Protein AF-F2JHN1-F1 (afdb_monomer)

pLDDT: mean 84.7, std 13.35, range [38.81, 95.5]

Secondary structure (DSSP, 8-state):
--HHHHHHHHHHHHHHHHHHHHHHHHSSHHHHHHHHHHT-HHHHHHHHHHHHHHH---HHHHHHHHHHHHHHHHHH-HHHHHHHHHT---HHHHHTTTT--HHHHHHHHHHHHHT-GGGHHHH-TTSS--

Sequence (130 aa):
MSVIIKGKETDRRIAEGLRDTFVSQYNDVAAFQMLLDTLGDNCLDRLIHRLKIEEKIDLFKDYVALKSIAEEVRAKGNREIFIEVCKEDEARAWINDNGKYHPLVFEALYKVYRNSERLAPYLKDKKEKR

Radius of gyration: 17.38 Å; Cα contacts (8 Å, |Δi|>4): 92; chains: 1; bounding box: 35×43×47 Å

Mean predicted aligned error: 6.88 Å

Foldseek 3Di:
DPDVVVVVVVLQVLLVVLLVVCCVQQVDLVSLLVLLVVLDPVLQVVLVVVCCVVQVFDCVPCVVVSSVLLVCCSVPVSNQLSVQLSVDNPSCLSPVVVSSCSVSSSVSSSVSSVPDPSCVVRNPVPPPDD

Solvent-accessible surface area (backbone atoms only — not comparable to full-atom values): 7593 Å² total; per-residue (Å²): 143,70,66,75,63,55,53,57,54,50,43,43,56,52,22,50,54,50,48,53,50,47,48,74,64,39,70,46,70,69,52,36,48,53,57,63,52,71,56,44,74,68,44,53,56,50,49,53,54,49,47,28,69,80,70,67,47,67,55,93,81,42,43,70,61,54,48,53,52,43,52,47,39,60,75,70,31,55,68,60,29,52,54,46,40,70,64,66,76,58,34,61,67,51,52,74,52,77,76,67,50,59,69,46,49,49,53,20,42,44,53,55,47,72,66,34,74,85,46,52,80,72,68,54,87,79,77,87,86,127

Structure (mmCIF, N/CA/C/O backbone):
data_AF-F2JHN1-F1
#
_entry.id   AF-F2JHN1-F1
#
loop_
_atom_site.group_PDB
_atom_site.id
_atom_site.type_symbol
_atom_site.label_atom_id
_atom_site.label_alt_id
_atom_site.label_comp_id
_atom_site.label_asym_id
_atom_site.label_entity_id
_atom_site.label_seq_id
_atom_site.pdbx_PDB_ins_code
_atom_site.Cartn_x
_atom_site.Cartn_y
_atom_site.Cartn_z
_atom_site.occupancy
_atom_site.B_iso_or_equiv
_atom_site.auth_seq_id
_atom_site.auth_comp_id
_atom_site.auth_asym_id
_atom_site.auth_atom_id
_atom_site.pdbx_PDB_model_num
ATOM 1 N N . MET A 1 1 ? 15.066 30.180 -24.172 1.00 42.12 1 MET A N 1
ATOM 2 C CA . MET A 1 1 ? 14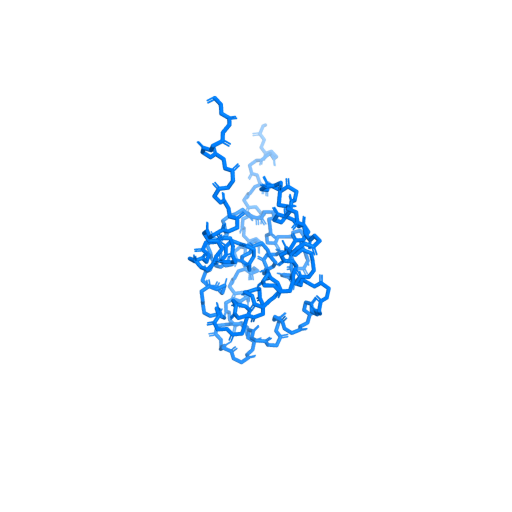.014 29.726 -23.231 1.00 42.12 1 MET A CA 1
ATOM 3 C C . MET A 1 1 ? 13.564 28.302 -23.590 1.00 42.12 1 MET A C 1
ATOM 5 O O . MET A 1 1 ? 12.502 28.146 -24.173 1.00 42.12 1 MET A O 1
ATOM 9 N N . SER A 1 2 ? 14.358 27.255 -23.311 1.00 44.72 2 SER A N 1
ATOM 10 C CA . SER A 1 2 ? 14.023 25.893 -23.811 1.00 44.72 2 SER A CA 1
ATOM 11 C C . SER A 1 2 ? 14.440 24.722 -22.908 1.00 44.72 2 SER A C 1
ATOM 13 O O . SER A 1 2 ? 14.314 23.571 -23.309 1.00 44.72 2 SER A O 1
ATOM 15 N N . VAL A 1 3 ? 14.926 24.982 -21.691 1.00 49.75 3 VAL A N 1
ATOM 16 C CA . VAL A 1 3 ? 15.463 23.925 -20.809 1.00 49.75 3 VAL A CA 1
ATOM 17 C C . VAL A 1 3 ? 14.376 23.311 -19.912 1.00 49.75 3 VAL A C 1
ATOM 19 O O . VAL A 1 3 ? 14.392 22.113 -19.656 1.00 49.75 3 VAL A O 1
ATOM 22 N N . ILE A 1 4 ? 13.372 24.097 -19.507 1.00 52.56 4 ILE A N 1
ATOM 23 C CA . ILE A 1 4 ? 12.328 23.654 -18.560 1.00 52.56 4 ILE A CA 1
ATOM 24 C C . ILE A 1 4 ? 11.347 22.654 -19.202 1.00 52.56 4 ILE A C 1
ATOM 26 O O . ILE A 1 4 ? 10.841 21.764 -18.524 1.00 52.56 4 ILE A O 1
ATOM 30 N N . ILE A 1 5 ? 11.097 22.769 -20.512 1.00 56.91 5 ILE A N 1
ATOM 31 C CA . ILE A 1 5 ? 10.151 21.899 -21.234 1.00 56.91 5 ILE A CA 1
ATOM 32 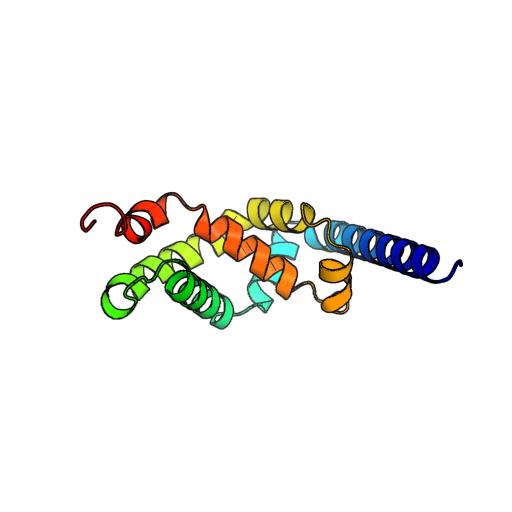C C . ILE A 1 5 ? 10.752 20.496 -21.440 1.00 56.91 5 ILE A C 1
ATOM 34 O O . ILE A 1 5 ? 10.070 19.502 -21.212 1.00 56.91 5 ILE A O 1
ATOM 38 N N . LYS A 1 6 ? 12.055 20.407 -21.756 1.00 58.91 6 LYS A N 1
ATOM 39 C CA . LYS A 1 6 ? 12.755 19.128 -21.984 1.00 58.91 6 LYS A CA 1
ATOM 40 C C . LYS A 1 6 ? 12.855 18.247 -20.734 1.00 58.91 6 LYS A C 1
ATOM 42 O O . LYS A 1 6 ? 12.743 17.030 -20.851 1.00 58.91 6 LYS A O 1
ATOM 47 N N . GLY A 1 7 ? 13.047 18.842 -19.552 1.00 65.12 7 GLY A N 1
ATOM 48 C CA . GLY A 1 7 ? 13.096 18.091 -18.289 1.00 65.12 7 GLY A CA 1
ATOM 49 C C . GLY A 1 7 ? 11.768 17.396 -17.981 1.00 65.12 7 GLY A C 1
ATOM 50 O O . GLY A 1 7 ? 11.739 16.193 -17.761 1.00 65.12 7 GLY A O 1
ATOM 51 N N . LYS A 1 8 ? 10.650 18.127 -18.092 1.00 77.06 8 LYS A N 1
ATOM 52 C CA . LYS A 1 8 ? 9.305 17.584 -17.831 1.00 77.06 8 LYS A CA 1
ATOM 53 C C . LYS A 1 8 ? 8.903 16.469 -18.801 1.00 77.06 8 LYS A C 1
ATOM 55 O O . LYS A 1 8 ? 8.233 15.524 -18.401 1.00 77.06 8 LYS A O 1
ATOM 60 N N . GLU A 1 9 ? 9.299 16.579 -20.066 1.00 81.56 9 GLU A N 1
ATOM 61 C CA . GLU A 1 9 ? 9.026 15.552 -21.076 1.00 81.56 9 GLU A CA 1
ATOM 62 C C . GLU A 1 9 ? 9.868 14.285 -20.856 1.00 81.56 9 GLU A C 1
ATOM 64 O O . GLU A 1 9 ? 9.374 13.172 -21.021 1.00 81.56 9 GLU A O 1
ATOM 69 N N . THR A 1 10 ? 11.121 14.445 -20.420 1.00 85.12 10 THR A N 1
ATOM 70 C CA . THR A 1 10 ? 12.003 13.318 -20.082 1.00 85.12 10 THR A CA 1
ATOM 71 C C . THR A 1 10 ? 11.486 12.564 -18.858 1.00 85.12 10 THR A C 1
ATOM 73 O O . THR A 1 10 ? 11.344 11.345 -18.917 1.00 85.12 10 THR A O 1
ATOM 76 N N . ASP A 1 11 ? 11.124 13.284 -17.792 1.00 88.00 11 ASP A N 1
ATOM 77 C CA . ASP A 1 11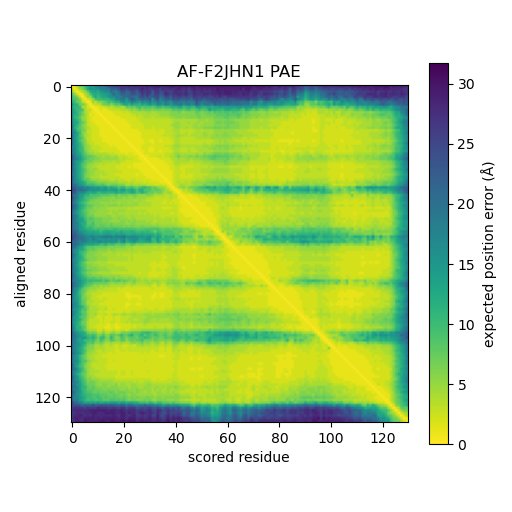 ? 10.552 12.700 -16.573 1.00 88.00 11 ASP A CA 1
ATOM 78 C C . ASP A 1 11 ? 9.284 11.899 -16.889 1.00 88.00 11 ASP A C 1
ATOM 80 O O . ASP A 1 11 ? 9.115 10.773 -16.425 1.00 88.00 11 ASP A O 1
ATOM 84 N N . ARG A 1 12 ? 8.410 12.443 -17.743 1.00 88.31 12 ARG A N 1
ATOM 85 C CA . ARG A 1 12 ? 7.186 11.757 -18.162 1.00 88.31 12 ARG A CA 1
ATOM 86 C C . ARG A 1 12 ? 7.476 10.434 -18.872 1.00 88.31 12 ARG A C 1
ATOM 88 O O . ARG A 1 12 ? 6.876 9.427 -18.518 1.00 88.31 12 ARG A O 1
ATOM 95 N N . ARG A 1 13 ? 8.414 10.413 -19.825 1.00 90.50 13 ARG A N 1
ATOM 96 C CA . ARG A 1 13 ? 8.785 9.180 -20.547 1.00 90.50 13 ARG A CA 1
ATOM 97 C C . ARG A 1 13 ? 9.394 8.126 -19.622 1.00 90.50 13 ARG A C 1
ATOM 99 O O . ARG A 1 13 ? 9.129 6.941 -19.793 1.00 90.50 13 ARG A O 1
ATOM 106 N N . ILE A 1 14 ? 10.202 8.548 -18.647 1.00 90.75 14 ILE A N 1
ATOM 107 C CA . ILE A 1 14 ? 10.768 7.640 -17.640 1.00 90.75 14 ILE A CA 1
ATOM 108 C C . ILE A 1 14 ? 9.646 7.064 -16.770 1.00 90.75 14 ILE A C 1
ATOM 110 O O . ILE A 1 14 ? 9.592 5.854 -16.568 1.00 90.75 14 ILE A O 1
ATOM 114 N N . ALA A 1 15 ? 8.735 7.912 -16.291 1.00 91.31 15 ALA A N 1
ATOM 115 C CA . ALA A 1 15 ? 7.604 7.486 -15.476 1.00 91.31 15 ALA A CA 1
ATOM 116 C C . ALA A 1 15 ? 6.668 6.523 -16.223 1.00 91.31 15 ALA A C 1
ATOM 118 O O . ALA A 1 15 ? 6.258 5.520 -15.648 1.00 91.31 15 ALA A O 1
ATOM 119 N N . GLU A 1 16 ? 6.383 6.780 -17.503 1.00 92.06 16 GLU A N 1
ATOM 120 C CA . GLU A 1 16 ? 5.612 5.873 -18.365 1.00 92.06 16 GLU A CA 1
ATOM 121 C C . GLU A 1 16 ? 6.291 4.495 -18.461 1.00 92.06 16 GLU A C 1
ATOM 123 O O . GLU A 1 16 ? 5.657 3.483 -18.171 1.00 92.06 16 GLU A O 1
ATOM 128 N N . GLY A 1 17 ? 7.601 4.440 -18.731 1.00 92.25 17 GLY A N 1
ATOM 129 C CA . GLY A 1 17 ? 8.340 3.171 -18.777 1.00 92.25 17 GLY A CA 1
ATOM 130 C C . GLY A 1 17 ? 8.380 2.420 -17.437 1.00 92.25 17 GLY A C 1
ATOM 131 O O . GLY A 1 17 ? 8.279 1.191 -17.407 1.00 92.25 17 GLY A O 1
ATOM 132 N N . LEU A 1 18 ? 8.491 3.142 -16.317 1.00 93.25 18 LEU A N 1
ATOM 133 C CA . LEU A 1 18 ? 8.418 2.559 -14.972 1.00 93.25 18 LEU A CA 1
ATOM 134 C C . LEU A 1 18 ? 7.022 2.005 -14.672 1.00 93.25 18 LEU A C 1
ATOM 136 O O . LEU A 1 18 ? 6.902 0.913 -14.122 1.00 93.25 18 LEU A O 1
ATOM 140 N N . ARG A 1 19 ? 5.969 2.717 -15.078 1.00 92.94 19 ARG A N 1
ATOM 141 C CA . ARG A 1 19 ? 4.583 2.270 -14.925 1.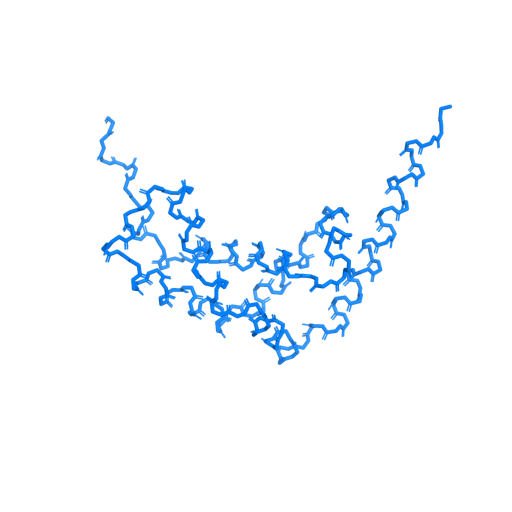00 92.94 19 ARG A CA 1
ATOM 142 C C . ARG A 1 19 ? 4.293 1.028 -15.758 1.00 92.94 19 ARG A C 1
ATOM 144 O O . ARG A 1 19 ? 3.713 0.080 -15.234 1.00 92.94 19 ARG A O 1
ATOM 151 N N . ASP A 1 20 ? 4.737 0.995 -17.009 1.00 94.06 20 ASP A N 1
ATOM 152 C CA . ASP A 1 20 ? 4.588 -0.177 -17.875 1.00 94.06 20 ASP A CA 1
ATOM 153 C C . ASP A 1 20 ? 5.324 -1.390 -17.294 1.00 94.06 20 ASP A C 1
ATOM 155 O O . ASP A 1 20 ? 4.780 -2.495 -17.245 1.00 94.06 20 ASP A O 1
ATOM 159 N N . THR A 1 21 ? 6.533 -1.171 -16.768 1.00 93.94 21 THR A N 1
ATOM 160 C CA . THR A 1 21 ? 7.310 -2.208 -16.076 1.00 93.94 21 THR A CA 1
ATOM 161 C C . THR A 1 21 ? 6.572 -2.719 -14.841 1.00 93.94 21 THR A C 1
ATOM 163 O O . THR A 1 21 ? 6.437 -3.929 -14.667 1.00 93.94 21 THR A O 1
ATOM 166 N N . PHE A 1 22 ? 6.050 -1.816 -14.007 1.00 94.69 22 PHE A N 1
ATOM 167 C CA . PHE A 1 22 ? 5.273 -2.169 -12.821 1.00 94.69 22 PHE A CA 1
ATOM 168 C C . PHE A 1 22 ? 4.042 -3.006 -13.182 1.00 94.69 22 PHE A C 1
ATOM 170 O O . PHE A 1 22 ? 3.831 -4.073 -12.609 1.00 94.69 22 PHE A O 1
ATOM 177 N N . VAL A 1 23 ? 3.252 -2.570 -14.168 1.00 94.62 23 VAL A N 1
ATOM 178 C CA . VAL A 1 23 ? 2.066 -3.309 -14.623 1.00 94.62 23 VAL A CA 1
ATOM 179 C C . VAL A 1 23 ? 2.465 -4.682 -15.157 1.00 94.62 23 VAL A C 1
ATOM 181 O O . VAL A 1 23 ? 1.851 -5.681 -14.791 1.00 94.62 23 VAL A O 1
ATOM 184 N N . SER A 1 24 ? 3.517 -4.763 -15.971 1.00 95.06 24 SER A N 1
ATOM 185 C CA . SER A 1 24 ? 3.985 -6.038 -16.515 1.00 95.06 24 SER A CA 1
ATOM 186 C C . SER A 1 24 ? 4.460 -7.013 -15.433 1.00 95.06 24 SER A C 1
ATOM 188 O O . SER A 1 24 ? 4.300 -8.218 -15.613 1.00 95.06 24 SER A O 1
ATOM 190 N N . GLN A 1 25 ? 5.061 -6.525 -14.345 1.00 93.88 25 GLN A N 1
ATOM 191 C CA . GLN A 1 25 ? 5.591 -7.366 -13.266 1.00 93.88 25 GLN A CA 1
ATOM 192 C C . GLN A 1 25 ? 4.528 -7.761 -12.236 1.00 93.88 25 GLN A C 1
ATOM 194 O O . GLN A 1 25 ? 4.572 -8.872 -11.715 1.00 93.88 25 GLN A O 1
ATOM 199 N N . TYR A 1 26 ? 3.578 -6.869 -11.946 1.00 94.81 26 TYR A N 1
ATOM 200 C CA . TYR A 1 26 ? 2.697 -6.984 -10.780 1.00 94.81 26 TYR A CA 1
ATOM 201 C C . TYR A 1 26 ? 1.200 -7.031 -11.106 1.00 94.81 26 TYR A C 1
ATOM 203 O O . TYR A 1 26 ? 0.376 -6.996 -10.198 1.00 94.81 26 TYR A O 1
ATOM 211 N N . ASN A 1 27 ? 0.796 -7.123 -12.377 1.00 92.88 27 ASN A N 1
ATOM 212 C CA . ASN A 1 27 ? -0.621 -7.337 -12.707 1.00 92.88 27 ASN A CA 1
ATOM 213 C C . ASN A 1 27 ? -1.127 -8.734 -12.282 1.00 92.88 27 ASN A C 1
ATOM 215 O O . ASN A 1 27 ? -2.337 -8.946 -12.196 1.00 92.88 27 ASN A O 1
ATOM 219 N N . ASP A 1 28 ? -0.222 -9.671 -11.990 1.00 93.31 28 ASP A N 1
ATOM 220 C CA . ASP A 1 28 ? -0.550 -10.932 -11.327 1.00 93.31 28 ASP A CA 1
ATOM 221 C C . ASP A 1 28 ? -0.742 -10.743 -9.810 1.00 93.31 28 ASP A C 1
ATOM 223 O O . ASP A 1 28 ? 0.050 -10.081 -9.136 1.00 93.31 28 ASP A O 1
ATOM 227 N N . VAL A 1 29 ? -1.794 -11.356 -9.258 1.00 88.25 29 VAL A N 1
ATOM 228 C CA . VAL A 1 29 ? -2.173 -11.188 -7.844 1.00 88.25 29 VAL A CA 1
ATOM 229 C C . VAL A 1 29 ? -1.118 -11.762 -6.899 1.00 88.25 29 VAL A C 1
ATOM 231 O O . VAL A 1 29 ? -0.865 -11.165 -5.854 1.00 88.25 29 VAL A O 1
ATOM 234 N N . ALA A 1 30 ? -0.488 -12.889 -7.243 1.00 91.19 30 ALA A N 1
ATOM 235 C CA . ALA A 1 30 ? 0.534 -13.497 -6.397 1.00 91.19 30 ALA A CA 1
ATOM 236 C C . ALA A 1 30 ? 1.834 -12.682 -6.430 1.00 91.19 30 ALA A C 1
ATOM 238 O O . ALA A 1 30 ? 2.432 -12.439 -5.381 1.00 91.19 30 ALA A O 1
ATOM 239 N N . ALA A 1 31 ? 2.233 -12.188 -7.605 1.00 92.12 31 ALA A N 1
ATOM 240 C CA . ALA A 1 31 ? 3.386 -11.300 -7.742 1.00 92.12 31 ALA A CA 1
ATOM 241 C C . ALA A 1 31 ? 3.203 -9.995 -6.949 1.00 92.12 31 ALA A C 1
ATOM 243 O O . ALA A 1 31 ? 4.119 -9.555 -6.251 1.00 92.12 31 ALA A O 1
ATOM 244 N N . PHE A 1 32 ? 2.013 -9.389 -7.005 1.00 93.69 32 PHE A N 1
ATOM 245 C CA . PHE A 1 32 ? 1.733 -8.182 -6.228 1.00 93.69 32 PHE A CA 1
ATOM 246 C C . PHE A 1 32 ? 1.656 -8.450 -4.722 1.00 93.69 32 PHE A C 1
ATOM 248 O O . PHE A 1 32 ? 2.144 -7.642 -3.934 1.00 93.69 32 PHE A O 1
ATOM 255 N N . GLN A 1 33 ? 1.120 -9.603 -4.310 1.00 90.88 33 GLN A N 1
ATOM 256 C CA . GLN A 1 33 ? 1.138 -10.017 -2.906 1.00 90.88 33 GLN A CA 1
ATOM 257 C C . GLN A 1 33 ? 2.573 -10.102 -2.369 1.00 90.88 33 GLN A C 1
ATOM 259 O O . GLN A 1 33 ? 2.839 -9.591 -1.286 1.00 90.88 33 GLN A O 1
ATOM 264 N N . MET A 1 34 ? 3.521 -10.646 -3.142 1.00 90.81 34 MET A N 1
ATOM 265 C CA . MET A 1 34 ? 4.933 -10.681 -2.735 1.00 90.81 34 MET A CA 1
ATOM 266 C C . MET A 1 34 ? 5.513 -9.276 -2.511 1.00 90.81 34 MET A C 1
ATOM 268 O O . MET A 1 34 ? 6.274 -9.074 -1.566 1.00 90.81 34 MET A O 1
ATOM 272 N N . LEU A 1 35 ? 5.133 -8.293 -3.333 1.00 90.88 35 LEU A N 1
ATOM 273 C CA . LEU A 1 35 ? 5.533 -6.892 -3.146 1.00 90.88 35 LEU A CA 1
ATOM 274 C C . LEU A 1 35 ? 4.897 -6.267 -1.894 1.00 90.88 35 LEU A C 1
ATOM 276 O O . LEU A 1 35 ? 5.528 -5.484 -1.189 1.00 90.88 35 LEU A O 1
ATOM 280 N N . LEU A 1 36 ? 3.653 -6.618 -1.575 1.00 90.19 36 LEU A N 1
ATOM 281 C CA . LEU A 1 36 ? 3.027 -6.211 -0.313 1.00 90.19 36 LEU A CA 1
ATOM 282 C C . LEU A 1 36 ? 3.662 -6.906 0.898 1.00 90.19 36 LEU A C 1
ATOM 284 O O . LEU A 1 36 ? 3.642 -6.366 2.007 1.00 90.19 36 LEU A O 1
ATOM 288 N N . ASP A 1 37 ? 4.241 -8.088 0.707 1.00 88.44 37 ASP A N 1
ATOM 289 C CA . ASP A 1 37 ? 4.990 -8.820 1.725 1.00 88.44 37 ASP A CA 1
ATOM 290 C C . ASP A 1 37 ? 6.372 -8.234 1.995 1.00 88.44 37 ASP A C 1
ATOM 292 O O . ASP A 1 37 ? 6.787 -8.168 3.154 1.00 88.44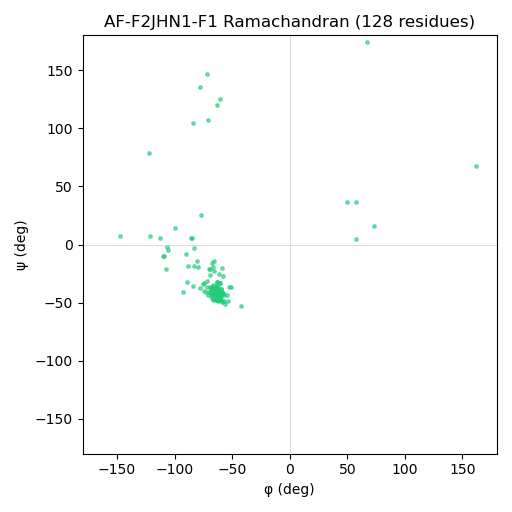 37 ASP A O 1
ATOM 296 N N . THR A 1 38 ? 7.030 -7.666 0.983 1.00 87.88 38 THR A N 1
ATOM 297 C CA . THR A 1 38 ? 8.329 -6.999 1.163 1.00 87.88 38 THR A CA 1
ATOM 298 C C . THR A 1 38 ? 8.239 -5.687 1.945 1.00 87.88 38 THR A C 1
ATOM 300 O O . THR A 1 38 ? 9.237 -5.264 2.528 1.00 87.88 38 THR A O 1
ATOM 303 N N . LEU A 1 39 ? 7.059 -5.055 2.017 1.00 84.00 39 LEU A N 1
ATOM 304 C CA . LEU A 1 39 ? 6.837 -3.873 2.862 1.00 84.00 39 LEU A CA 1
ATOM 305 C C . LEU A 1 39 ? 6.947 -4.187 4.369 1.00 84.00 39 LEU A C 1
ATOM 307 O O . LEU A 1 39 ? 7.248 -3.282 5.153 1.00 84.00 39 LEU A O 1
ATOM 311 N N . GLY A 1 40 ? 6.753 -5.453 4.759 1.00 74.38 40 GLY A N 1
ATOM 312 C CA . GLY A 1 40 ? 6.921 -5.961 6.123 1.00 74.38 40 GLY A CA 1
ATOM 313 C C . GLY A 1 40 ? 5.918 -5.427 7.156 1.00 74.38 40 GLY A C 1
ATOM 314 O O . GLY A 1 40 ? 5.127 -4.521 6.890 1.00 74.38 40 GLY A O 1
ATOM 315 N N . ASP A 1 41 ? 5.972 -5.968 8.376 1.00 70.69 41 ASP A N 1
ATOM 316 C CA . ASP A 1 41 ? 5.038 -5.629 9.468 1.00 70.69 41 ASP A CA 1
ATOM 317 C C . ASP A 1 41 ? 5.082 -4.147 9.869 1.00 70.69 41 ASP A C 1
ATOM 319 O O . ASP A 1 41 ? 4.046 -3.541 10.153 1.00 70.69 41 ASP A O 1
ATOM 323 N N . ASN A 1 42 ? 6.260 -3.521 9.771 1.00 78.56 42 ASN A N 1
ATOM 324 C CA . ASN A 1 42 ? 6.446 -2.088 10.022 1.00 78.56 42 ASN A CA 1
ATOM 325 C C . ASN A 1 42 ? 5.589 -1.204 9.096 1.00 78.56 42 ASN A C 1
ATOM 327 O O . ASN A 1 42 ? 5.356 -0.033 9.400 1.00 78.56 42 ASN A O 1
ATOM 331 N N . CYS A 1 43 ? 5.125 -1.730 7.958 1.00 86.12 43 CYS A N 1
ATOM 332 C CA . CYS A 1 43 ? 4.217 -1.025 7.063 1.00 86.12 43 CYS A CA 1
ATOM 333 C C . CYS A 1 43 ? 2.881 -0.715 7.748 1.00 86.12 43 CYS A C 1
ATOM 335 O O . CYS A 1 43 ? 2.431 0.430 7.720 1.00 86.12 43 CYS A O 1
ATOM 337 N N . LEU A 1 44 ? 2.278 -1.705 8.412 1.00 88.56 44 LEU A N 1
ATOM 338 C CA . LEU A 1 44 ? 0.963 -1.560 9.038 1.00 88.56 44 LEU A CA 1
ATOM 339 C C . LEU A 1 44 ? 1.010 -0.564 10.196 1.00 88.56 44 LEU A C 1
ATOM 341 O O . LEU A 1 44 ? 0.159 0.319 10.290 1.00 88.56 44 LEU A O 1
ATOM 345 N N . ASP A 1 45 ? 2.060 -0.630 11.013 1.00 89.69 45 ASP A N 1
ATOM 346 C CA . ASP A 1 45 ? 2.280 0.344 12.081 1.00 89.69 45 ASP A CA 1
ATOM 347 C C . ASP A 1 45 ? 2.408 1.764 11.528 1.00 89.69 45 ASP A C 1
ATOM 349 O O . ASP A 1 45 ? 1.791 2.696 12.048 1.00 89.69 45 ASP A O 1
ATOM 353 N N . ARG A 1 46 ? 3.133 1.945 10.418 1.00 91.19 46 ARG A N 1
ATOM 354 C CA . ARG A 1 46 ? 3.239 3.250 9.752 1.00 91.19 46 ARG A CA 1
ATOM 355 C C . ARG A 1 46 ? 1.890 3.763 9.241 1.00 91.19 46 ARG A C 1
ATOM 357 O O . ARG A 1 46 ? 1.643 4.962 9.367 1.00 91.19 46 ARG A O 1
ATOM 364 N N . LEU A 1 47 ? 1.017 2.901 8.713 1.00 91.81 47 LEU A N 1
ATOM 365 C CA . LEU A 1 47 ? -0.340 3.289 8.294 1.00 91.81 47 LEU A CA 1
ATOM 366 C C . LEU A 1 47 ? -1.164 3.792 9.482 1.00 91.81 47 LEU A C 1
ATOM 368 O O . LEU A 1 47 ? -1.783 4.853 9.410 1.00 91.81 47 LEU A O 1
ATOM 372 N N . ILE A 1 48 ? -1.135 3.052 10.591 1.00 91.12 48 ILE A N 1
ATOM 373 C CA . ILE A 1 48 ? -1.887 3.376 11.808 1.00 91.12 48 ILE A CA 1
ATOM 374 C C . ILE A 1 48 ? -1.36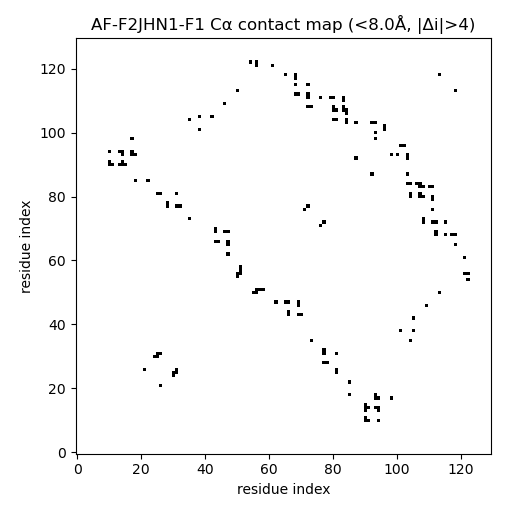1 4.672 12.433 1.00 91.12 48 ILE A C 1
ATOM 376 O O . ILE A 1 48 ? -2.142 5.547 12.808 1.00 91.12 48 ILE A O 1
ATOM 380 N N . HIS A 1 49 ? -0.038 4.841 12.499 1.00 90.75 49 HIS A N 1
ATOM 381 C CA . HIS A 1 49 ? 0.590 6.069 12.982 1.00 90.75 49 HIS A CA 1
ATOM 382 C C . HIS A 1 49 ? 0.260 7.281 12.107 1.00 90.75 49 HIS A C 1
ATOM 384 O O . HIS A 1 49 ? 0.007 8.361 12.643 1.00 90.75 49 HIS A O 1
ATOM 390 N N . ARG A 1 50 ? 0.223 7.118 10.780 1.00 91.75 50 ARG A N 1
ATOM 391 C CA . ARG A 1 50 ? -0.202 8.188 9.870 1.00 91.75 50 ARG A CA 1
ATOM 392 C C . ARG A 1 50 ? -1.665 8.560 10.101 1.00 91.75 50 ARG A C 1
ATOM 394 O O . ARG A 1 50 ? -1.953 9.737 10.310 1.00 91.75 50 ARG A O 1
ATOM 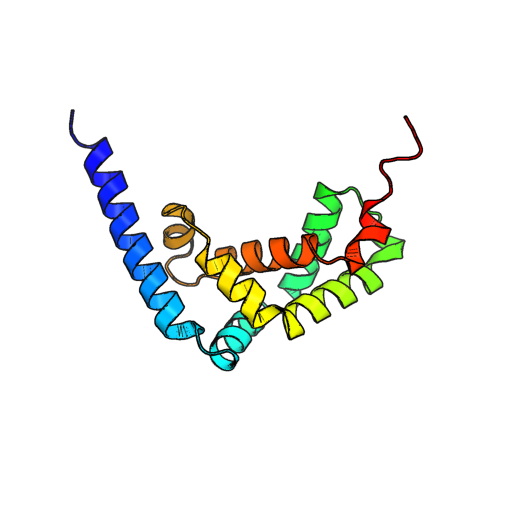401 N N . LEU A 1 51 ? -2.556 7.568 10.173 1.00 90.44 51 LEU A N 1
ATOM 402 C CA . LEU A 1 51 ? -3.979 7.790 10.440 1.00 90.44 51 LEU A CA 1
ATOM 403 C C . LEU A 1 51 ? -4.193 8.508 11.780 1.00 90.44 51 LEU A C 1
ATOM 405 O O . LEU A 1 51 ? -4.979 9.448 11.858 1.00 90.44 51 LEU A O 1
ATOM 409 N N . LYS A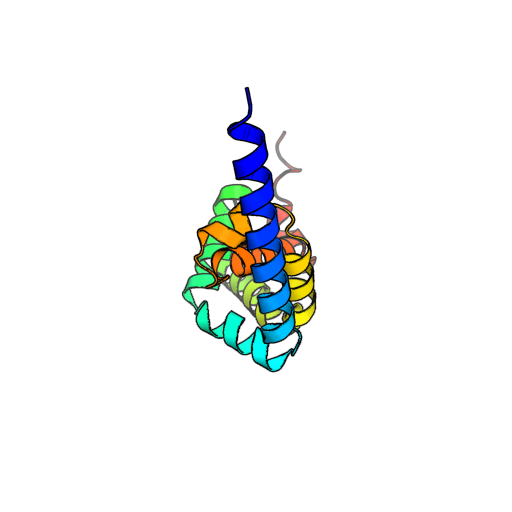 1 52 ? -3.441 8.130 12.824 1.00 89.12 52 LYS A N 1
ATOM 410 C CA . LYS A 1 52 ? -3.447 8.821 14.122 1.00 89.12 52 LYS A CA 1
ATOM 411 C C . LYS A 1 52 ? -3.166 10.313 13.971 1.00 89.12 52 LYS A C 1
ATOM 413 O O . LYS A 1 52 ? -3.859 11.123 14.577 1.00 89.12 52 LYS A O 1
ATOM 418 N N . ILE A 1 53 ? -2.126 10.674 13.223 1.00 88.12 53 ILE A N 1
ATOM 419 C CA . ILE A 1 53 ? -1.708 12.071 13.067 1.00 88.12 53 ILE A CA 1
ATOM 420 C C . ILE A 1 53 ? -2.762 12.854 12.279 1.00 88.12 53 ILE A C 1
ATOM 422 O O . ILE A 1 53 ? -3.147 13.946 12.696 1.00 88.12 53 ILE A O 1
ATOM 426 N N . GLU A 1 54 ? -3.244 12.292 11.170 1.00 88.81 54 GLU A N 1
ATOM 427 C CA . GLU A 1 54 ? -4.199 12.959 10.278 1.00 88.81 54 GLU A CA 1
ATOM 428 C C . GLU A 1 54 ? -5.586 13.120 10.925 1.00 88.81 54 GLU A C 1
ATOM 430 O O . GLU A 1 54 ? -6.207 14.184 10.833 1.00 88.81 54 GLU A O 1
ATOM 435 N N . GLU A 1 55 ? -6.051 12.095 11.640 1.00 86.06 55 GLU A N 1
ATOM 436 C CA . GLU A 1 55 ? -7.420 12.020 12.163 1.00 86.06 55 GLU A CA 1
ATOM 437 C C . GLU A 1 55 ? -7.508 12.250 13.681 1.00 86.06 55 GLU A C 1
ATOM 439 O O . GLU A 1 55 ? -8.603 12.349 14.228 1.00 86.06 55 GLU A O 1
ATOM 444 N N . LYS A 1 56 ? -6.365 12.439 14.356 1.00 82.12 56 LYS A N 1
ATOM 445 C CA . LYS A 1 56 ? -6.241 12.678 15.809 1.00 82.12 56 LYS A CA 1
ATOM 446 C C . LYS A 1 56 ? -6.846 11.565 16.676 1.00 82.12 56 LYS A C 1
ATOM 448 O O . LYS A 1 56 ? -7.406 11.839 17.733 1.00 82.12 56 LYS A O 1
ATOM 453 N N . ILE A 1 57 ? -6.712 10.318 16.230 1.00 79.38 57 ILE A N 1
ATOM 454 C CA . ILE A 1 57 ? -7.235 9.131 16.921 1.00 79.38 57 ILE A CA 1
ATOM 455 C C . ILE A 1 57 ? -6.413 8.829 18.187 1.00 79.38 57 ILE A C 1
ATOM 457 O O . ILE A 1 57 ? -5.193 9.021 18.213 1.00 79.38 57 ILE A O 1
ATOM 461 N N . ASP A 1 58 ? -7.059 8.304 19.229 1.00 76.56 58 ASP A N 1
ATOM 462 C CA . ASP A 1 58 ? -6.371 7.739 20.391 1.00 76.56 58 ASP A CA 1
ATOM 463 C C . ASP A 1 58 ? -5.967 6.273 20.137 1.00 76.56 58 ASP A C 1
ATOM 465 O O . ASP A 1 58 ? -6.780 5.350 20.186 1.00 76.56 58 ASP A O 1
ATOM 469 N N . LEU A 1 59 ? -4.676 6.039 19.879 1.00 77.25 59 LEU A N 1
ATOM 470 C CA . LEU A 1 59 ? -4.166 4.687 19.626 1.00 77.25 59 LEU A CA 1
ATOM 471 C C . LEU A 1 59 ? -4.178 3.781 20.859 1.00 77.25 59 LEU A C 1
ATOM 473 O O . LEU A 1 59 ? -4.144 2.567 20.685 1.00 77.25 59 LEU A O 1
ATOM 477 N N . PHE A 1 60 ? -4.208 4.309 22.085 1.00 75.88 60 PHE A N 1
ATOM 478 C CA . PHE A 1 60 ? -4.102 3.453 23.271 1.00 75.88 60 PHE A CA 1
ATOM 479 C C . PHE A 1 60 ? -5.287 2.485 23.382 1.00 75.88 60 PHE A C 1
ATOM 481 O O . PHE A 1 60 ? -5.137 1.353 23.835 1.00 75.88 60 PHE A O 1
ATOM 488 N N . LYS A 1 61 ? -6.458 2.926 22.917 1.00 77.38 61 LYS A N 1
ATOM 489 C CA . LYS A 1 61 ? -7.698 2.154 22.949 1.00 77.38 61 LYS A CA 1
ATOM 490 C C . LYS A 1 61 ? -7.935 1.356 21.667 1.00 77.38 61 LYS A C 1
ATOM 492 O O . LYS A 1 61 ? -8.361 0.207 21.734 1.00 77.38 61 LYS A O 1
ATOM 497 N N . ASP A 1 62 ? -7.640 1.951 20.514 1.00 84.06 62 ASP A N 1
ATOM 498 C CA . ASP A 1 62 ? -8.139 1.443 19.232 1.00 84.06 62 ASP A CA 1
ATOM 499 C C . ASP A 1 62 ? -7.081 0.722 18.383 1.00 84.06 62 ASP A C 1
ATOM 501 O O . ASP A 1 62 ? -7.417 0.140 17.352 1.00 84.06 62 ASP A O 1
ATOM 505 N N . TYR A 1 63 ? -5.812 0.691 18.810 1.00 87.81 63 TYR A N 1
ATOM 506 C CA . TYR A 1 63 ? -4.707 0.147 18.008 1.00 87.81 63 TYR A CA 1
ATOM 507 C C . TYR A 1 63 ? -4.940 -1.289 17.514 1.00 87.81 63 TYR A C 1
ATOM 509 O O . TYR A 1 63 ? -4.706 -1.564 16.340 1.00 87.81 63 TYR A O 1
ATOM 517 N N . VAL A 1 64 ? -5.450 -2.197 18.356 1.00 89.94 64 VAL A N 1
ATOM 518 C CA . VAL A 1 64 ? -5.710 -3.595 17.952 1.00 89.94 64 VAL A CA 1
ATOM 519 C C . VAL A 1 64 ? -6.745 -3.669 16.827 1.00 89.94 64 VAL A C 1
ATOM 521 O O . VAL A 1 64 ? -6.575 -4.424 15.870 1.00 89.94 64 VAL A O 1
ATOM 524 N N . ALA A 1 65 ? -7.802 -2.859 16.907 1.00 90.75 65 ALA A N 1
ATOM 525 C CA . ALA A 1 65 ? -8.836 -2.835 15.882 1.00 90.75 65 ALA A CA 1
ATOM 526 C C . ALA A 1 65 ? -8.333 -2.192 14.582 1.00 90.75 65 ALA A C 1
ATOM 528 O O . ALA A 1 65 ? -8.552 -2.742 13.505 1.00 90.75 65 ALA A O 1
ATOM 529 N N . LEU A 1 66 ? -7.599 -1.079 14.683 1.00 91.81 66 LEU A N 1
ATOM 530 C CA . LEU A 1 66 ? -6.973 -0.413 13.537 1.00 91.81 66 LEU A CA 1
ATOM 531 C C . LEU A 1 66 ? -5.981 -1.340 12.823 1.00 91.81 66 LEU A C 1
ATOM 533 O O . LEU A 1 66 ? -5.995 -1.434 11.596 1.00 91.81 66 LEU A O 1
ATOM 537 N N . LYS A 1 67 ? -5.182 -2.094 13.587 1.00 92.25 67 LYS A N 1
ATOM 538 C CA . LYS A 1 67 ? -4.265 -3.103 13.052 1.00 92.25 67 LYS A CA 1
ATOM 539 C C . LYS A 1 67 ? -5.003 -4.220 12.326 1.00 92.25 67 LYS A C 1
ATOM 541 O O . LYS A 1 67 ? -4.653 -4.522 11.192 1.00 92.25 67 LYS A O 1
ATOM 546 N N . SER A 1 68 ? -6.071 -4.756 12.915 1.00 92.38 68 SER A N 1
ATOM 547 C CA . SER A 1 68 ? -6.892 -5.786 12.267 1.00 92.38 68 SER A CA 1
ATOM 548 C C . SER A 1 68 ? -7.513 -5.306 10.946 1.00 92.38 68 SER A C 1
ATOM 550 O O . SER A 1 68 ? -7.561 -6.062 9.976 1.00 92.38 68 SER A O 1
ATOM 552 N N . ILE A 1 69 ? -7.954 -4.045 10.870 1.00 92.88 69 ILE A N 1
ATOM 553 C CA . ILE A 1 69 ? -8.480 -3.463 9.625 1.00 92.88 69 ILE A CA 1
ATOM 554 C C . ILE A 1 69 ? -7.362 -3.308 8.586 1.00 92.88 69 ILE A C 1
ATOM 556 O O . ILE A 1 69 ? -7.568 -3.626 7.417 1.00 92.88 69 ILE A O 1
ATOM 560 N N . ALA A 1 70 ? -6.179 -2.850 8.998 1.00 91.88 70 ALA A N 1
ATOM 561 C CA . ALA A 1 70 ? -5.035 -2.694 8.103 1.00 91.88 70 ALA A CA 1
ATOM 562 C C . ALA A 1 70 ? -4.556 -4.047 7.539 1.00 91.88 70 ALA A C 1
ATOM 564 O O . ALA A 1 70 ? -4.285 -4.151 6.343 1.00 91.88 70 ALA A O 1
ATOM 565 N N . GLU A 1 71 ? -4.515 -5.092 8.371 1.00 91.25 71 GLU A N 1
ATOM 566 C CA . GLU A 1 71 ? -4.214 -6.470 7.958 1.00 91.25 71 GLU A CA 1
ATOM 567 C C . GLU A 1 71 ? -5.242 -6.997 6.953 1.00 91.25 71 GLU A C 1
ATOM 569 O O . GLU A 1 71 ? -4.867 -7.569 5.930 1.00 91.25 71 GLU A O 1
ATOM 574 N N . GLU A 1 72 ? -6.535 -6.766 7.196 1.00 91.19 72 GLU A N 1
ATOM 575 C CA . GLU A 1 72 ? -7.584 -7.178 6.263 1.00 91.19 72 GLU A CA 1
ATOM 576 C C . GLU A 1 72 ? -7.462 -6.465 4.914 1.00 91.19 72 GLU A C 1
ATOM 578 O O . GLU A 1 72 ? -7.532 -7.115 3.869 1.00 91.19 72 GLU A O 1
ATOM 583 N N . VAL A 1 73 ? -7.268 -5.144 4.929 1.00 91.75 73 VAL A N 1
ATOM 584 C CA . VAL A 1 73 ? -7.100 -4.349 3.707 1.00 91.75 73 VAL A CA 1
ATOM 585 C C . VAL A 1 73 ? -5.886 -4.830 2.924 1.00 91.75 73 VAL A C 1
ATOM 587 O O . VAL A 1 73 ? -5.974 -5.001 1.713 1.00 91.75 73 VAL A O 1
ATOM 590 N N . ARG A 1 74 ? -4.773 -5.122 3.598 1.00 89.44 74 ARG A N 1
ATOM 591 C CA . ARG A 1 74 ? -3.587 -5.678 2.947 1.00 89.44 74 ARG A CA 1
ATOM 592 C C . ARG A 1 74 ? -3.851 -7.063 2.347 1.00 89.44 74 ARG A C 1
ATOM 594 O O . ARG A 1 74 ? -3.437 -7.306 1.225 1.00 89.44 74 ARG A O 1
ATOM 601 N N . ALA A 1 75 ? -4.538 -7.953 3.063 1.00 86.62 75 ALA A N 1
ATOM 602 C CA . ALA A 1 75 ? -4.753 -9.334 2.625 1.00 86.62 75 ALA A CA 1
ATOM 603 C C . ALA A 1 75 ? -5.813 -9.476 1.517 1.00 86.62 75 ALA A C 1
ATOM 605 O O . ALA A 1 75 ? -5.713 -10.360 0.668 1.00 86.62 75 ALA A O 1
ATOM 606 N N . LYS A 1 76 ? -6.858 -8.640 1.534 1.00 86.50 76 LYS A N 1
ATOM 607 C CA . LYS A 1 76 ? -8.002 -8.739 0.607 1.00 86.50 76 LYS A CA 1
ATOM 608 C C . LYS A 1 76 ? -8.019 -7.641 -0.454 1.00 86.50 76 LYS A C 1
ATOM 610 O O . LYS A 1 76 ? -8.639 -7.813 -1.500 1.00 86.50 76 LYS A O 1
ATOM 615 N N . GLY A 1 77 ? -7.338 -6.528 -0.204 1.00 85.12 77 GLY A N 1
ATOM 616 C CA . GLY A 1 77 ? -7.331 -5.347 -1.061 1.00 85.12 77 GLY A CA 1
ATOM 617 C C . GLY A 1 77 ? -6.319 -5.390 -2.201 1.00 85.12 77 GLY A C 1
ATOM 618 O O . GLY A 1 77 ? -6.206 -4.393 -2.899 1.00 85.12 77 GLY A O 1
ATOM 619 N N . ASN A 1 78 ? -5.600 -6.498 -2.439 1.00 89.75 78 ASN A N 1
ATOM 620 C CA . ASN A 1 78 ? -4.535 -6.593 -3.456 1.00 89.75 78 ASN A CA 1
ATOM 621 C C . ASN A 1 78 ? -4.887 -5.923 -4.783 1.00 89.75 78 ASN A C 1
ATOM 623 O O . ASN A 1 78 ? -4.148 -5.074 -5.278 1.00 89.75 78 ASN A O 1
ATOM 627 N N . ARG A 1 79 ? -6.037 -6.287 -5.363 1.00 92.25 79 ARG A N 1
ATOM 628 C CA . ARG A 1 79 ? -6.436 -5.749 -6.664 1.00 92.25 79 ARG A CA 1
ATOM 629 C C . ARG A 1 79 ? -6.772 -4.262 -6.595 1.00 92.25 79 ARG A C 1
ATOM 631 O O . ARG A 1 79 ? -6.449 -3.529 -7.524 1.00 92.25 79 ARG A O 1
ATOM 638 N N . GLU A 1 80 ? -7.407 -3.827 -5.516 1.00 94.38 80 GLU A N 1
ATOM 639 C CA . GLU A 1 80 ? -7.769 -2.428 -5.308 1.00 94.38 80 GLU A CA 1
ATOM 640 C C . GLU A 1 80 ? -6.526 -1.558 -5.099 1.00 94.38 80 GLU A C 1
ATOM 642 O O . GLU A 1 80 ? -6.385 -0.527 -5.751 1.00 94.38 80 GLU A O 1
ATOM 647 N N . ILE A 1 81 ? -5.579 -2.022 -4.281 1.00 94.69 81 ILE A N 1
ATOM 648 C CA . ILE A 1 81 ? -4.298 -1.356 -4.037 1.00 94.69 81 ILE A CA 1
ATOM 649 C C . ILE A 1 81 ? -3.502 -1.268 -5.344 1.00 94.69 81 ILE A C 1
ATOM 651 O O . ILE A 1 81 ? -3.008 -0.196 -5.674 1.00 94.69 81 ILE A O 1
ATOM 655 N N . PHE A 1 82 ? -3.425 -2.347 -6.131 1.00 95.25 82 PHE A N 1
ATOM 656 C CA . PHE A 1 82 ? -2.773 -2.325 -7.446 1.00 95.25 82 PHE A CA 1
ATOM 657 C C . PHE A 1 82 ? -3.394 -1.272 -8.374 1.00 95.25 82 PHE A C 1
ATOM 659 O O . PHE A 1 82 ? -2.682 -0.464 -8.971 1.00 95.25 82 PHE A O 1
ATOM 666 N N . ILE A 1 83 ? -4.728 -1.258 -8.476 1.00 94.62 83 ILE A N 1
ATOM 667 C CA . ILE A 1 83 ? -5.455 -0.271 -9.283 1.00 94.62 83 ILE A CA 1
ATOM 668 C C . ILE A 1 83 ? -5.145 1.146 -8.794 1.00 94.62 83 ILE A C 1
ATOM 670 O O . ILE A 1 83 ? -4.946 2.037 -9.616 1.00 94.62 83 ILE A O 1
ATOM 674 N N . GLU A 1 84 ? -5.079 1.358 -7.482 1.00 95.50 84 GLU A N 1
ATOM 675 C CA . GLU A 1 84 ? -4.771 2.657 -6.893 1.00 95.50 84 GLU A CA 1
ATOM 676 C C . GLU A 1 84 ? -3.326 3.101 -7.173 1.00 95.50 84 GLU A C 1
ATOM 678 O O . GLU A 1 84 ? -3.123 4.264 -7.513 1.00 95.50 84 GLU A O 1
ATOM 683 N N . VAL A 1 85 ? -2.340 2.190 -7.159 1.00 94.62 85 VAL A N 1
ATOM 684 C CA . VAL A 1 85 ? -0.970 2.489 -7.629 1.00 94.62 85 VAL A CA 1
ATOM 685 C C . VAL A 1 85 ? -0.991 2.917 -9.096 1.00 94.62 85 VAL A C 1
ATOM 687 O O . VAL A 1 85 ? -0.390 3.920 -9.470 1.00 94.62 85 VAL A O 1
ATOM 690 N N . CYS A 1 86 ? -1.729 2.194 -9.940 1.00 93.12 86 CYS A N 1
ATOM 691 C CA . CYS A 1 86 ? -1.848 2.515 -11.359 1.00 93.12 86 CYS A CA 1
ATOM 692 C C . CYS A 1 86 ? -2.569 3.840 -11.637 1.00 93.12 86 CYS A C 1
ATOM 694 O O . CYS A 1 86 ? -2.503 4.310 -12.768 1.00 93.12 86 CYS A O 1
ATOM 696 N N . LYS A 1 87 ? -3.262 4.456 -10.674 1.00 93.44 87 LYS A N 1
ATOM 697 C CA . LYS A 1 87 ? -3.851 5.790 -10.869 1.00 93.44 87 LYS A CA 1
ATOM 698 C C . LYS A 1 87 ? -2.837 6.919 -10.704 1.00 93.44 87 LYS A C 1
ATOM 700 O O . LYS A 1 87 ? -3.153 8.028 -11.117 1.00 93.44 87 LYS A O 1
ATOM 705 N N . GLU A 1 88 ? -1.660 6.653 -10.138 1.00 92.56 88 GLU A N 1
ATOM 706 C CA . GLU A 1 88 ? -0.643 7.680 -9.928 1.00 92.56 88 GLU A CA 1
ATOM 707 C C . GLU A 1 88 ? -0.144 8.248 -11.263 1.00 92.56 88 GLU A C 1
ATOM 709 O O . GLU A 1 88 ? 0.388 7.525 -12.116 1.00 92.56 88 GLU A O 1
ATOM 714 N N . ASP A 1 89 ? -0.322 9.552 -11.442 1.00 88.31 89 ASP A N 1
ATOM 715 C CA . ASP A 1 89 ? 0.040 10.300 -12.642 1.00 88.31 89 ASP A CA 1
ATOM 716 C C . ASP A 1 89 ? 1.225 11.250 -12.411 1.00 88.31 89 ASP A C 1
ATOM 718 O O . ASP A 1 89 ? 1.813 11.747 -13.380 1.00 88.31 89 ASP A O 1
ATOM 722 N N . GLU A 1 90 ? 1.651 11.455 -11.159 1.00 89.12 90 GLU A N 1
ATOM 723 C CA . GLU A 1 90 ? 2.826 12.254 -10.849 1.00 89.12 90 GLU A CA 1
ATOM 724 C C . GLU A 1 90 ? 4.102 11.513 -11.269 1.00 89.12 90 GLU A C 1
ATOM 726 O O . GLU A 1 90 ? 4.572 10.583 -10.613 1.00 89.12 90 GLU A O 1
ATOM 731 N N . ALA A 1 91 ? 4.737 11.983 -12.347 1.00 86.56 91 ALA A N 1
ATOM 732 C CA . ALA A 1 91 ? 5.974 11.393 -12.865 1.00 86.56 91 ALA A CA 1
ATOM 733 C C . ALA A 1 91 ? 7.070 11.247 -11.792 1.00 86.56 91 ALA A C 1
ATOM 735 O O . ALA A 1 91 ? 7.798 10.257 -11.758 1.00 86.56 91 ALA A O 1
ATOM 736 N N . ARG A 1 92 ? 7.160 12.209 -10.866 1.00 86.50 92 ARG A N 1
ATOM 737 C CA . ARG A 1 92 ? 8.127 12.164 -9.763 1.00 86.50 92 ARG A CA 1
ATOM 738 C C . ARG A 1 92 ? 7.849 11.039 -8.777 1.00 86.50 92 ARG A C 1
ATOM 740 O O . ARG A 1 92 ? 8.806 10.467 -8.270 1.00 86.50 92 ARG A O 1
ATOM 747 N N . ALA A 1 93 ? 6.589 10.695 -8.525 1.00 88.31 93 ALA A N 1
ATOM 748 C CA . ALA A 1 93 ? 6.247 9.599 -7.626 1.00 88.31 93 ALA A CA 1
ATOM 749 C C . ALA A 1 93 ? 6.785 8.256 -8.158 1.00 88.31 93 ALA A C 1
ATOM 751 O O . ALA A 1 93 ? 7.307 7.451 -7.388 1.00 88.31 93 ALA A O 1
ATOM 752 N N . TRP A 1 94 ? 6.771 8.070 -9.482 1.00 90.00 94 TRP A N 1
ATOM 753 C CA . TRP A 1 94 ? 7.379 6.920 -10.160 1.00 90.00 94 TRP A CA 1
ATOM 754 C C . TRP A 1 94 ? 8.911 6.935 -10.120 1.00 90.00 94 TRP A C 1
ATOM 756 O O . TRP A 1 94 ? 9.532 5.900 -9.885 1.00 90.00 94 TRP A O 1
ATOM 766 N N . ILE A 1 95 ? 9.530 8.101 -10.307 1.00 87.44 95 ILE A N 1
ATOM 767 C CA . ILE A 1 95 ? 10.994 8.231 -10.402 1.00 87.44 95 ILE A CA 1
ATOM 768 C C . ILE A 1 95 ? 11.679 8.166 -9.028 1.00 87.44 95 ILE A C 1
ATOM 770 O O . ILE A 1 95 ? 12.760 7.590 -8.907 1.00 87.44 95 ILE A O 1
ATOM 774 N N . ASN A 1 96 ? 11.065 8.739 -7.988 1.00 82.44 96 ASN A N 1
ATOM 775 C CA . ASN A 1 96 ? 11.712 9.001 -6.697 1.00 82.44 96 ASN A CA 1
ATOM 776 C C . ASN A 1 96 ? 12.199 7.745 -5.961 1.00 82.44 96 ASN A C 1
ATOM 778 O O . ASN A 1 96 ? 13.128 7.841 -5.161 1.00 82.44 96 ASN A O 1
ATOM 782 N N . ASP A 1 97 ? 11.597 6.583 -6.214 1.00 75.62 97 ASP A N 1
ATOM 783 C CA . ASP A 1 97 ? 11.960 5.333 -5.537 1.00 75.62 97 ASP A CA 1
ATOM 784 C C . ASP A 1 97 ? 12.880 4.422 -6.368 1.00 75.62 97 ASP A C 1
ATOM 786 O O . ASP A 1 97 ? 13.043 3.241 -6.059 1.00 75.62 97 ASP A O 1
ATOM 790 N N . ASN A 1 98 ? 13.485 4.941 -7.446 1.00 74.75 98 ASN A N 1
ATOM 791 C CA . ASN A 1 98 ? 14.398 4.191 -8.320 1.00 74.75 98 ASN A CA 1
ATOM 792 C C . ASN A 1 98 ? 13.821 2.834 -8.784 1.00 74.75 98 ASN A C 1
ATOM 794 O O . ASN A 1 98 ? 14.543 1.840 -8.858 1.00 74.75 98 ASN A O 1
ATOM 798 N N . GLY A 1 99 ? 12.511 2.774 -9.044 1.00 75.06 99 GLY A N 1
ATOM 799 C CA . GLY A 1 99 ? 11.834 1.555 -9.496 1.00 75.06 99 GLY A CA 1
ATOM 800 C C . GLY A 1 99 ? 11.630 0.470 -8.430 1.00 75.06 99 GLY A C 1
ATOM 801 O O . GLY A 1 99 ? 11.357 -0.668 -8.795 1.00 75.06 99 GLY A O 1
ATOM 802 N N . LYS A 1 100 ? 11.757 0.777 -7.131 1.00 83.50 100 LYS A N 1
ATOM 803 C CA . LYS A 1 100 ? 11.386 -0.158 -6.047 1.00 83.50 100 LYS A CA 1
ATOM 804 C C . LYS A 1 100 ? 9.887 -0.131 -5.710 1.00 83.50 100 LYS A C 1
ATOM 806 O O . LYS A 1 100 ? 9.381 -1.076 -5.116 1.00 83.50 100 LYS A O 1
ATOM 811 N N . TYR A 1 101 ? 9.180 0.927 -6.111 1.00 89.38 101 TYR A N 1
ATOM 812 C CA . TYR A 1 101 ? 7.736 1.144 -5.956 1.00 89.38 101 TYR A CA 1
ATOM 813 C C . TYR A 1 101 ? 7.188 1.113 -4.513 1.00 89.38 101 TYR A C 1
ATOM 815 O O . TYR A 1 101 ? 5.980 1.252 -4.327 1.00 89.38 101 TYR A O 1
ATOM 823 N N . HIS A 1 102 ? 8.017 0.988 -3.472 1.00 88.69 102 HIS A N 1
ATOM 824 C CA . HIS A 1 102 ? 7.545 0.826 -2.093 1.00 88.69 102 HIS A CA 1
ATOM 825 C C . HIS A 1 102 ? 6.740 2.037 -1.579 1.00 88.69 102 HIS A C 1
ATOM 827 O O . HIS A 1 102 ? 5.679 1.820 -0.994 1.00 88.69 102 HIS A O 1
ATOM 833 N N . PRO A 1 103 ? 7.158 3.304 -1.792 1.00 89.12 103 PRO A N 1
ATOM 834 C CA . PRO A 1 103 ? 6.370 4.475 -1.427 1.00 89.12 103 PRO A CA 1
ATOM 835 C C . PRO A 1 103 ? 5.047 4.545 -2.184 1.00 89.12 103 PRO A C 1
ATOM 837 O O . PRO A 1 103 ? 4.031 4.849 -1.575 1.00 89.12 103 PRO A O 1
ATOM 840 N N . LEU A 1 104 ? 5.035 4.214 -3.479 1.00 91.94 104 LEU A N 1
ATOM 841 C CA . LEU A 1 104 ? 3.812 4.206 -4.286 1.00 91.94 104 LEU A CA 1
ATOM 842 C C . LEU A 1 104 ? 2.797 3.199 -3.752 1.00 91.94 104 LEU A C 1
ATOM 844 O O . LEU A 1 104 ? 1.634 3.532 -3.536 1.00 91.94 104 LEU A O 1
ATOM 848 N N . VAL A 1 105 ? 3.256 1.974 -3.496 1.00 93.62 105 VAL A N 1
ATOM 849 C CA . VAL A 1 105 ? 2.416 0.913 -2.937 1.00 93.62 105 VAL A CA 1
ATOM 850 C C . VAL A 1 105 ? 1.955 1.281 -1.530 1.00 93.62 105 VAL A C 1
ATOM 852 O O . VAL A 1 105 ? 0.797 1.048 -1.199 1.00 93.62 105 VAL A O 1
ATOM 855 N N . PHE A 1 106 ? 2.808 1.909 -0.717 1.00 92.81 106 PHE A N 1
ATOM 856 C CA . PHE A 1 106 ? 2.424 2.405 0.604 1.00 92.81 106 PHE A CA 1
ATOM 857 C C . PHE A 1 106 ? 1.335 3.485 0.529 1.00 92.81 106 PHE A C 1
ATOM 859 O O . PHE A 1 106 ? 0.352 3.400 1.264 1.00 92.81 106 PHE A O 1
ATOM 866 N N . GLU A 1 107 ? 1.470 4.476 -0.356 1.00 93.38 107 GLU A N 1
ATOM 867 C CA . GLU A 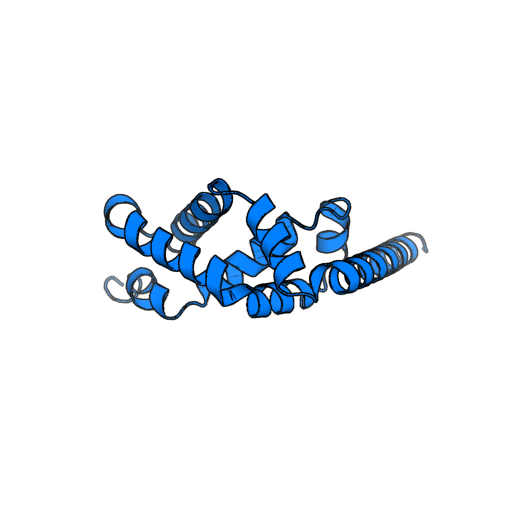1 107 ? 0.456 5.524 -0.533 1.00 93.38 107 GLU A CA 1
ATOM 868 C C . GLU A 1 107 ? -0.871 4.939 -1.025 1.00 93.38 107 GLU A C 1
ATOM 870 O O . GLU A 1 107 ? -1.931 5.277 -0.495 1.00 93.38 107 GLU A O 1
ATOM 875 N N . ALA A 1 108 ? -0.828 4.021 -1.990 1.00 94.62 108 ALA A N 1
ATOM 876 C CA . ALA A 1 108 ? -2.012 3.319 -2.471 1.00 94.62 108 ALA A CA 1
ATOM 877 C C . ALA A 1 108 ? -2.681 2.496 -1.361 1.00 94.62 108 ALA A C 1
ATOM 879 O O . ALA A 1 108 ? -3.886 2.613 -1.140 1.00 94.62 108 ALA A O 1
ATOM 880 N N . LEU A 1 109 ? -1.896 1.721 -0.608 1.00 94.62 109 LEU A N 1
ATOM 881 C CA . LEU A 1 109 ? -2.376 0.943 0.531 1.00 94.62 109 LEU A CA 1
ATOM 882 C C . LEU A 1 109 ? -3.018 1.847 1.589 1.00 94.62 109 LEU A C 1
ATOM 884 O O . LEU A 1 109 ? -4.091 1.527 2.096 1.00 94.62 109 LEU A O 1
ATOM 888 N N . TYR A 1 110 ? -2.412 2.999 1.884 1.00 94.62 110 TYR A N 1
ATOM 889 C CA . TYR A 1 110 ? -2.972 3.971 2.817 1.00 94.62 110 TYR A CA 1
ATOM 890 C C . TYR A 1 110 ? -4.304 4.553 2.340 1.00 94.62 110 TYR A C 1
ATOM 892 O O . TYR A 1 110 ? -5.233 4.666 3.139 1.00 94.62 110 TYR A O 1
ATOM 900 N N . LYS A 1 111 ? -4.433 4.881 1.049 1.00 93.94 111 LYS A N 1
ATOM 901 C CA . LYS A 1 111 ? -5.695 5.371 0.473 1.00 93.94 111 LYS A CA 1
ATOM 902 C C . LYS A 1 111 ? -6.813 4.337 0.605 1.00 93.94 111 LYS A C 1
ATOM 904 O O . LYS A 1 111 ? -7.897 4.682 1.072 1.00 93.94 111 LYS A O 1
ATOM 909 N N . VAL A 1 112 ? -6.544 3.079 0.248 1.00 94.38 112 VAL A N 1
ATOM 910 C CA . VAL A 1 112 ? -7.526 1.988 0.383 1.00 94.38 112 VAL A CA 1
ATOM 911 C C . VAL A 1 112 ? -7.885 1.772 1.852 1.00 94.38 112 VAL A C 1
ATOM 913 O O . VAL A 1 112 ? -9.062 1.714 2.200 1.00 94.38 112 VAL A O 1
ATOM 916 N N . TYR A 1 113 ? -6.884 1.740 2.735 1.00 93.50 113 TYR A N 1
ATOM 917 C CA . TYR A 1 113 ? -7.096 1.609 4.174 1.00 93.50 113 TYR A CA 1
ATOM 918 C C . TYR A 1 113 ? -8.002 2.715 4.714 1.00 93.50 113 TYR A C 1
ATOM 920 O O . TYR A 1 113 ? -9.016 2.408 5.333 1.00 93.50 113 TYR A O 1
ATOM 928 N N . ARG A 1 114 ? -7.701 3.985 4.415 1.00 91.88 114 ARG A N 1
ATOM 929 C CA . ARG A 1 114 ? -8.476 5.153 4.861 1.00 91.88 114 ARG A CA 1
ATOM 930 C C . ARG A 1 114 ? -9.926 5.139 4.369 1.00 91.88 114 ARG A C 1
ATOM 932 O O . ARG A 1 114 ? -10.808 5.614 5.080 1.00 91.88 114 ARG A O 1
ATOM 939 N N . ASN A 1 115 ? -10.167 4.596 3.179 1.00 91.00 115 ASN A N 1
ATOM 940 C CA . ASN A 1 115 ? -11.502 4.487 2.592 1.00 91.00 115 ASN A CA 1
ATOM 941 C C . ASN A 1 115 ? -12.291 3.267 3.090 1.00 91.00 115 ASN A C 1
ATOM 943 O O . ASN A 1 115 ? -13.458 3.114 2.731 1.00 91.00 115 ASN A O 1
ATOM 947 N N . SER A 1 116 ? -11.693 2.411 3.924 1.00 90.25 116 SER A N 1
ATOM 948 C CA . SER A 1 116 ? -12.385 1.264 4.503 1.00 90.25 116 SER A CA 1
ATOM 949 C C . SER A 1 116 ? -13.583 1.713 5.340 1.00 90.25 116 SER A C 1
ATOM 951 O O . SER A 1 116 ? -13.443 2.458 6.312 1.00 90.25 116 SER A O 1
ATOM 953 N N . GLU A 1 117 ? -14.769 1.188 5.028 1.00 89.06 117 GLU A N 1
ATOM 954 C CA . GLU A 1 117 ? -15.987 1.444 5.808 1.00 89.06 117 GLU A CA 1
ATOM 955 C C . GLU A 1 117 ? -15.826 1.033 7.279 1.00 89.06 117 GLU A C 1
ATOM 957 O O . GLU A 1 117 ? -16.426 1.635 8.173 1.00 89.06 117 GLU A O 1
ATOM 962 N N . ARG A 1 118 ? -14.951 0.054 7.555 1.00 89.19 118 ARG A N 1
ATOM 963 C CA . ARG A 1 118 ? -14.634 -0.401 8.915 1.00 89.19 118 ARG A CA 1
ATOM 964 C C . ARG A 1 118 ? -13.907 0.655 9.749 1.00 89.19 118 ARG A C 1
ATOM 966 O O . ARG A 1 118 ? -13.932 0.548 10.972 1.00 89.19 118 ARG A O 1
ATOM 973 N N . LEU A 1 119 ? -13.295 1.672 9.130 1.00 88.69 119 LEU A N 1
ATOM 974 C CA . LEU A 1 119 ? -12.697 2.800 9.850 1.00 88.69 119 LEU A CA 1
ATOM 975 C C . LEU A 1 119 ? -13.722 3.847 10.292 1.00 88.69 119 LEU A C 1
ATOM 977 O O . LEU A 1 119 ? -13.439 4.611 11.212 1.00 88.69 119 LEU A O 1
ATOM 981 N N . ALA A 1 120 ? -14.920 3.879 9.701 1.00 86.31 120 ALA A N 1
ATOM 982 C CA . ALA A 1 120 ? -15.928 4.896 9.999 1.00 86.31 120 ALA A CA 1
ATOM 983 C C . ALA A 1 120 ? -16.236 5.095 11.503 1.00 86.31 120 ALA A C 1
ATOM 985 O O . ALA A 1 120 ? -16.451 6.245 11.893 1.00 86.31 120 ALA A O 1
ATOM 986 N N . PRO A 1 121 ? -16.250 4.057 12.369 1.00 85.81 121 PRO A N 1
ATOM 987 C CA . PRO A 1 121 ? -16.437 4.233 13.811 1.00 85.81 121 PRO A CA 1
ATOM 988 C C . PRO A 1 121 ? -15.317 5.032 14.492 1.00 85.81 121 PRO A C 1
ATOM 990 O O . PRO A 1 121 ? -15.592 5.771 15.429 1.00 85.81 121 PRO A O 1
ATOM 993 N N . TYR A 1 122 ? -14.081 4.925 14.002 1.00 83.75 122 TYR A N 1
ATOM 994 C CA . TYR A 1 122 ? -12.887 5.550 14.588 1.00 83.75 122 TYR A CA 1
ATOM 995 C C . TYR A 1 122 ? -12.637 6.967 14.059 1.00 83.75 122 TYR A C 1
ATOM 997 O O . TYR A 1 122 ? -11.919 7.753 14.668 1.00 83.75 122 TYR A O 1
ATOM 1005 N N . LEU A 1 123 ? -13.243 7.308 12.920 1.00 80.25 123 LEU A N 1
ATOM 1006 C CA . LEU A 1 123 ? -13.115 8.617 12.272 1.00 80.25 123 LEU A CA 1
ATOM 1007 C C . LEU A 1 123 ? -14.184 9.628 12.729 1.00 80.25 123 LEU A C 1
ATOM 1009 O O . LEU A 1 123 ? -14.131 10.803 12.362 1.00 80.25 123 LEU A O 1
ATOM 1013 N N . LYS A 1 124 ? -15.191 9.190 13.498 1.00 62.69 124 LYS A N 1
ATOM 1014 C CA . LYS A 1 124 ? -16.410 9.968 13.789 1.00 62.69 124 LYS A CA 1
ATOM 1015 C C . LYS A 1 124 ? -16.327 10.950 14.964 1.00 62.69 124 LYS A C 1
ATOM 1017 O O . LYS A 1 124 ? -17.307 11.650 15.212 1.00 62.69 124 LYS A O 1
ATOM 1022 N N . ASP A 1 125 ? -15.172 11.141 15.592 1.00 53.31 125 ASP A N 1
ATOM 1023 C CA . ASP A 1 125 ? -15.008 12.048 16.746 1.00 53.31 125 ASP A CA 1
ATOM 1024 C C . ASP A 1 125 ? -14.944 13.561 16.402 1.00 53.31 125 ASP A C 1
ATOM 1026 O O . ASP A 1 125 ? -14.376 14.372 17.131 1.00 53.31 125 ASP A O 1
ATOM 1030 N N . LYS A 1 126 ? -15.530 13.994 15.273 1.00 51.94 126 LYS A N 1
ATOM 1031 C CA . LYS A 1 126 ? -15.574 15.418 14.862 1.00 51.94 126 LYS A CA 1
ATOM 1032 C C . LYS A 1 126 ? -16.963 16.064 14.860 1.00 51.94 126 LYS A C 1
ATOM 1034 O O . LYS A 1 126 ? -17.066 17.216 14.438 1.00 51.94 126 LYS A O 1
ATOM 1039 N N . LYS A 1 127 ? -18.027 15.388 15.313 1.00 44.38 127 LYS A N 1
ATOM 1040 C CA . LYS A 1 127 ? -19.380 15.992 15.336 1.00 44.38 127 LYS A CA 1
ATOM 1041 C C . LYS A 1 127 ? -19.954 16.346 16.710 1.00 44.38 127 LYS A C 1
ATOM 1043 O O . LYS A 1 127 ? -20.913 17.104 16.741 1.00 44.38 127 LYS A O 1
ATOM 1048 N N . GLU A 1 128 ? -19.348 15.934 17.820 1.00 40.84 128 GLU A N 1
ATOM 1049 C CA . GLU A 1 128 ? -19.801 16.328 19.164 1.00 40.84 128 GLU A CA 1
ATOM 1050 C C . GLU A 1 128 ? -18.682 17.031 19.933 1.00 40.84 128 GLU A C 1
ATOM 1052 O O . GLU A 1 128 ? -17.995 16.419 20.741 1.00 40.84 128 GLU A O 1
ATOM 1057 N N . LYS A 1 129 ? -18.470 18.315 19.611 1.00 38.81 129 LYS A N 1
ATOM 1058 C CA . LYS A 1 129 ? -17.900 19.396 20.452 1.00 38.81 129 LYS A CA 1
ATOM 1059 C C . LYS A 1 129 ? -17.439 20.544 19.545 1.00 38.81 129 LYS A C 1
ATOM 1061 O O . LYS A 1 129 ? -16.248 20.816 19.393 1.00 38.81 129 LYS A O 1
ATOM 1066 N N . ARG A 1 130 ? -18.397 21.208 18.907 1.00 39.94 130 ARG A N 1
ATOM 1067 C CA . ARG A 1 130 ? -18.276 22.611 18.505 1.00 39.94 130 ARG A CA 1
ATOM 1068 C C . ARG A 1 130 ? -19.540 23.327 18.926 1.00 39.94 130 ARG A C 1
ATOM 1070 O O . ARG A 1 130 ? -20.609 22.699 18.780 1.00 39.94 130 ARG A O 1
#

Organism: Cellulosilyticum lentocellum (strain ATCC 49066 / DSM 5427 / NCIMB 11756 / RHM5) (NCBI:txid642492)